Protein AF-A0A0D7E753-F1 (afdb_monomer_lite)

Foldseek 3Di:
DVCQQVQFKKFQWPQRWIWHWDQAPNDIFIWIDNDDPVC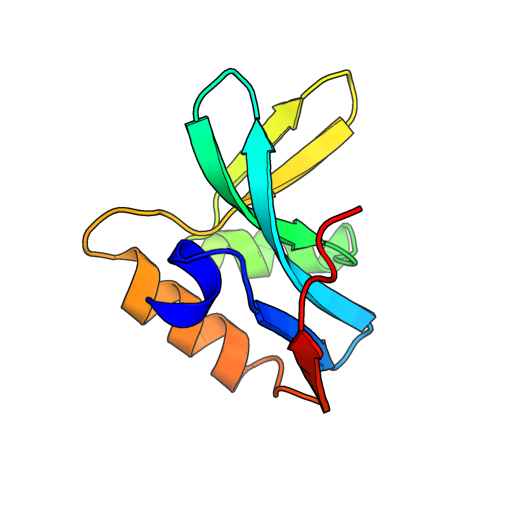VVVLVVLPWDWDQGPNDITITADPPPCRVVSVVVVCVVIPTPDMHTPDDD

Radius of gyration: 12.26 Å; chains: 1; bounding box: 26×28×29 Å

Structure (mmCIF, N/CA/C/O backbone):
data_AF-A0A0D7E753-F1
#
_entry.id   AF-A0A0D7E753-F1
#
loop_
_atom_site.group_PDB
_atom_site.id
_atom_site.type_symbol
_atom_site.label_atom_id
_atom_site.label_alt_id
_atom_site.label_comp_id
_atom_site.label_asym_id
_atom_site.label_entity_id
_atom_site.label_seq_id
_atom_site.pdbx_PDB_ins_code
_atom_site.Cartn_x
_atom_site.Cartn_y
_atom_site.Cartn_z
_atom_site.occupancy
_atom_site.B_iso_or_equiv
_atom_site.auth_seq_id
_atom_site.auth_comp_id
_atom_site.auth_asym_id
_atom_site.auth_atom_id
_atom_site.pdbx_PDB_model_num
ATOM 1 N N . PHE A 1 1 ? -4.711 -10.928 -4.837 1.00 82.19 1 PHE A N 1
ATOM 2 C CA . PHE A 1 1 ? -3.642 -10.311 -5.657 1.00 82.19 1 PHE A CA 1
ATOM 3 C C . PHE A 1 1 ? -4.139 -9.901 -7.046 1.00 82.19 1 PHE A C 1
ATOM 5 O O . PHE A 1 1 ? -4.118 -8.715 -7.340 1.00 82.19 1 PHE A O 1
ATOM 12 N N . MET A 1 2 ? -4.655 -10.826 -7.873 1.00 86.44 2 MET A N 1
ATOM 13 C CA . MET A 1 2 ? -5.127 -10.501 -9.235 1.00 86.44 2 MET A CA 1
ATOM 14 C C . MET A 1 2 ? -6.202 -9.406 -9.285 1.00 86.44 2 MET A C 1
ATOM 16 O O . MET A 1 2 ? -6.085 -8.506 -10.101 1.00 86.44 2 MET A O 1
ATOM 20 N N . ALA A 1 3 ? -7.177 -9.414 -8.371 1.00 86.19 3 ALA A N 1
ATOM 21 C CA . ALA A 1 3 ? -8.210 -8.372 -8.298 1.00 86.19 3 ALA A CA 1
ATOM 22 C C . ALA A 1 3 ? -7.633 -6.952 -8.089 1.00 86.19 3 ALA A C 1
ATOM 24 O O . ALA A 1 3 ? -8.055 -5.996 -8.736 1.00 86.19 3 ALA A O 1
ATOM 25 N N . LEU A 1 4 ? -6.593 -6.823 -7.251 1.00 86.50 4 LEU A N 1
ATOM 26 C CA . LEU A 1 4 ? -5.851 -5.567 -7.104 1.00 86.50 4 LEU A CA 1
ATOM 27 C C . LEU A 1 4 ? -5.105 -5.222 -8.397 1.00 86.50 4 LEU A C 1
ATOM 29 O O . LEU A 1 4 ? -5.181 -4.088 -8.849 1.00 86.50 4 LEU A O 1
ATOM 33 N N . MET A 1 5 ? -4.426 -6.180 -9.035 1.00 88.88 5 MET A N 1
ATOM 34 C CA . MET A 1 5 ? -3.719 -5.937 -10.303 1.00 88.88 5 MET A CA 1
ATOM 35 C C . MET A 1 5 ? -4.652 -5.576 -11.468 1.00 88.88 5 MET A C 1
ATOM 37 O O . MET A 1 5 ? -4.274 -4.759 -12.307 1.00 88.88 5 MET A O 1
ATOM 41 N N . ASP A 1 6 ? -5.881 -6.092 -11.501 1.00 88.00 6 ASP A N 1
ATOM 42 C CA . ASP A 1 6 ? -6.911 -5.708 -12.479 1.00 88.00 6 ASP A CA 1
ATOM 43 C C . ASP A 1 6 ? -7.398 -4.263 -12.259 1.00 88.00 6 ASP A C 1
ATOM 45 O O . ASP A 1 6 ? -7.917 -3.610 -13.163 1.00 88.00 6 ASP A O 1
ATOM 49 N N . GLY A 1 7 ? -7.107 -3.693 -11.084 1.00 84.06 7 GLY A N 1
ATOM 50 C CA . GLY A 1 7 ? -7.288 -2.276 -10.778 1.00 84.06 7 GLY A CA 1
ATOM 51 C C . GLY A 1 7 ? -8.731 -1.863 -10.529 1.00 84.06 7 GLY A C 1
ATOM 52 O O . GLY A 1 7 ? -8.970 -0.675 -10.330 1.00 84.06 7 GLY A O 1
ATOM 53 N N . LYS A 1 8 ? -9.657 -2.826 -10.509 1.00 87.06 8 LYS A N 1
ATOM 54 C CA . LYS A 1 8 ? -11.077 -2.634 -10.195 1.00 87.06 8 LYS A CA 1
ATOM 55 C C . LYS A 1 8 ? -11.374 -2.722 -8.704 1.00 87.06 8 LYS A C 1
ATOM 57 O O . LYS A 1 8 ? -12.455 -2.337 -8.288 1.00 87.06 8 LYS A O 1
ATOM 62 N N . THR A 1 9 ? -10.431 -3.208 -7.900 1.00 91.06 9 THR A N 1
ATOM 63 C CA . THR A 1 9 ? -10.624 -3.410 -6.462 1.00 91.06 9 THR A CA 1
ATOM 64 C C . THR A 1 9 ? -9.766 -2.454 -5.647 1.00 91.06 9 THR A C 1
ATOM 66 O O . THR A 1 9 ? -8.579 -2.263 -5.930 1.00 91.06 9 THR A O 1
ATOM 69 N N . ILE A 1 10 ? -10.373 -1.903 -4.603 1.00 94.88 10 ILE A N 1
ATOM 70 C CA . ILE A 1 10 ? -9.716 -1.194 -3.508 1.00 94.88 10 ILE A CA 1
ATOM 71 C C . ILE A 1 10 ? -9.968 -2.006 -2.236 1.00 94.88 10 ILE A C 1
ATOM 73 O O . ILE A 1 10 ? -11.077 -2.492 -2.025 1.00 94.88 10 ILE A O 1
ATOM 77 N N . LEU A 1 11 ? -8.940 -2.186 -1.411 1.00 96.88 11 LEU A N 1
ATOM 78 C CA . LEU A 1 11 ? -9.086 -2.804 -0.095 1.00 96.88 11 LEU A CA 1
ATOM 79 C C . LEU A 1 11 ? -8.802 -1.753 0.965 1.00 96.88 11 LEU A C 1
ATOM 81 O O . LEU A 1 11 ? -7.686 -1.235 1.011 1.00 96.88 11 LEU A O 1
ATOM 85 N N . ASP A 1 12 ? -9.785 -1.484 1.810 1.00 97.75 12 ASP A N 1
ATOM 86 C CA . ASP A 1 12 ? -9.576 -0.750 3.050 1.00 97.75 12 ASP A CA 1
ATOM 87 C C . ASP A 1 12 ? -9.248 -1.771 4.140 1.00 97.75 12 ASP A C 1
ATOM 89 O O . ASP A 1 12 ? -9.929 -2.793 4.281 1.00 97.75 12 ASP A O 1
ATOM 93 N N . LEU A 1 13 ? -8.164 -1.526 4.863 1.00 98.00 13 LEU A N 1
ATOM 94 C CA . LEU A 1 13 ? -7.669 -2.375 5.937 1.00 98.00 13 LEU A CA 1
ATOM 95 C C . LEU A 1 13 ? -7.741 -1.616 7.263 1.00 98.00 13 LEU A C 1
ATOM 97 O O . LEU A 1 13 ? -7.778 -0.384 7.294 1.00 98.00 13 LEU A O 1
ATOM 101 N N . THR A 1 14 ? -7.651 -2.363 8.360 1.00 97.69 14 THR A N 1
ATOM 102 C CA . THR A 1 14 ? -7.529 -1.795 9.708 1.00 97.69 14 THR A CA 1
ATOM 103 C C . THR A 1 14 ? -6.401 -0.769 9.805 1.00 97.69 14 THR A C 1
ATOM 105 O O . THR A 1 14 ? -5.416 -0.838 9.066 1.00 97.69 14 THR A O 1
ATOM 108 N N . GLU A 1 15 ? -6.499 0.127 10.787 1.00 96.06 15 GLU A N 1
ATOM 109 C CA . GLU A 1 15 ? -5.546 1.229 11.007 1.00 96.06 15 GLU A CA 1
ATOM 110 C C . GLU A 1 15 ? -5.553 2.278 9.872 1.00 96.06 15 GLU A C 1
ATOM 112 O O . GLU A 1 15 ? -4.605 3.046 9.725 1.00 96.06 15 GLU A O 1
ATOM 117 N N . GLY A 1 16 ? -6.637 2.340 9.084 1.00 96.31 16 GLY A N 1
ATOM 118 C CA . GLY A 1 16 ? -6.821 3.335 8.020 1.00 96.31 16 GLY A CA 1
ATOM 119 C C . GLY A 1 16 ? -5.921 3.114 6.801 1.00 96.31 16 GLY A C 1
ATOM 120 O O . GLY A 1 16 ? -5.695 4.039 6.015 1.00 96.31 16 GLY A O 1
ATOM 121 N N . LEU A 1 17 ? -5.378 1.905 6.651 1.00 98.00 17 LEU A N 1
ATOM 122 C CA . LEU A 1 17 ? -4.551 1.532 5.513 1.00 98.00 17 LEU A CA 1
ATOM 123 C C . LEU A 1 17 ? -5.426 1.234 4.293 1.00 98.00 17 LEU A C 1
ATOM 125 O O . LEU A 1 17 ? -6.518 0.688 4.410 1.00 98.00 17 LEU A O 1
ATOM 129 N N . GLN A 1 18 ? -4.920 1.530 3.098 1.00 98.06 18 GLN A N 1
ATOM 130 C CA . GLN A 1 18 ? -5.621 1.214 1.854 1.00 98.06 18 GLN A CA 1
ATOM 131 C C . GLN A 1 18 ? -4.668 0.635 0.815 1.00 98.06 18 GLN A C 1
ATOM 133 O O . GLN A 1 18 ? -3.587 1.179 0.582 1.00 98.06 18 GLN A O 1
ATOM 138 N N . LEU A 1 19 ? -5.095 -0.441 0.155 1.00 97.81 19 LEU A N 1
ATOM 139 C CA . LEU A 1 19 ? -4.426 -1.031 -1.000 1.00 97.81 19 LEU A CA 1
ATOM 140 C C . LEU A 1 19 ? -5.213 -0.755 -2.275 1.00 97.81 19 LEU A C 1
ATOM 142 O O . LEU A 1 19 ? -6.407 -1.044 -2.365 1.00 97.81 19 LEU A O 1
ATOM 146 N N . ARG A 1 20 ? -4.522 -0.263 -3.304 1.00 96.69 20 ARG A N 1
ATOM 147 C CA . ARG A 1 20 ? -5.117 -0.031 -4.627 1.00 96.69 20 ARG A CA 1
ATOM 148 C C . ARG A 1 20 ? -4.086 -0.113 -5.743 1.00 96.69 20 ARG A C 1
ATOM 150 O O . ARG A 1 20 ? -2.892 0.101 -5.520 1.00 96.69 20 ARG A O 1
ATOM 157 N N . ARG A 1 21 ? -4.546 -0.325 -6.979 1.00 96.31 21 ARG A N 1
ATOM 158 C CA . ARG A 1 21 ? -3.682 -0.155 -8.154 1.00 96.31 21 ARG A CA 1
ATOM 159 C C . ARG A 1 21 ? -3.511 1.309 -8.512 1.00 96.31 21 ARG A C 1
ATOM 161 O O . ARG A 1 21 ? -4.484 2.035 -8.727 1.00 96.31 21 ARG A O 1
ATOM 168 N N . VAL A 1 22 ? -2.270 1.712 -8.713 1.00 94.94 22 VAL A N 1
ATOM 169 C CA . VAL A 1 22 ? -1.905 3.026 -9.233 1.00 94.94 22 VAL A CA 1
ATOM 170 C C . VAL A 1 22 ? -1.026 2.891 -10.461 1.00 94.94 22 VAL A C 1
ATOM 172 O O . VAL A 1 22 ? -0.286 1.920 -10.608 1.00 94.94 22 VAL A O 1
ATOM 175 N N . ARG A 1 23 ? -1.099 3.886 -11.345 1.00 93.94 23 ARG A N 1
ATOM 176 C CA . ARG A 1 23 ? -0.131 4.047 -12.424 1.00 93.94 23 ARG A CA 1
ATOM 177 C C . ARG A 1 23 ? 0.851 5.135 -12.030 1.00 93.94 23 ARG A C 1
ATOM 179 O O . ARG A 1 23 ? 0.437 6.254 -11.739 1.00 93.94 23 ARG A O 1
ATOM 186 N N . VAL A 1 24 ? 2.134 4.803 -11.986 1.00 91.19 24 VAL A N 1
ATOM 187 C CA . VAL A 1 24 ? 3.191 5.729 -11.577 1.00 91.19 24 VAL A CA 1
ATOM 188 C C . VAL A 1 24 ? 4.398 5.516 -12.470 1.00 91.19 24 VAL A C 1
ATOM 190 O O . VAL A 1 24 ? 4.777 4.373 -12.709 1.00 91.19 24 VAL A O 1
ATOM 193 N N . MET A 1 25 ? 4.959 6.605 -13.003 1.00 89.25 25 MET A N 1
ATOM 194 C CA . MET A 1 25 ? 6.072 6.557 -13.963 1.00 89.25 25 MET A CA 1
ATOM 195 C C . MET A 1 25 ? 5.833 5.542 -15.098 1.00 89.25 25 MET A C 1
ATOM 197 O O . MET A 1 25 ? 6.695 4.744 -15.441 1.00 89.25 25 MET A O 1
ATOM 201 N N . GLY A 1 26 ? 4.614 5.521 -15.646 1.00 89.25 26 GLY A N 1
ATOM 202 C CA . GLY A 1 26 ? 4.236 4.630 -16.748 1.00 89.25 26 GLY A CA 1
ATOM 203 C C . GLY A 1 26 ? 3.888 3.187 -16.358 1.00 89.25 26 GLY A C 1
ATOM 204 O O . GLY A 1 26 ? 3.227 2.524 -17.159 1.00 89.25 26 GLY A O 1
ATOM 205 N N . ALA A 1 27 ? 4.205 2.731 -15.141 1.00 91.19 27 ALA A N 1
ATOM 206 C CA . ALA A 1 27 ? 4.003 1.353 -14.683 1.00 91.19 27 ALA A CA 1
ATOM 207 C C . ALA A 1 27 ? 2.784 1.190 -13.753 1.00 91.19 27 ALA A C 1
ATOM 209 O O . ALA A 1 27 ? 2.488 2.070 -12.942 1.00 91.19 27 ALA A O 1
ATOM 210 N N . ASN A 1 28 ? 2.087 0.050 -13.847 1.00 93.81 28 ASN A N 1
ATOM 211 C CA . ASN A 1 28 ? 1.047 -0.337 -12.887 1.00 93.81 28 ASN A CA 1
ATOM 212 C C . ASN A 1 28 ? 1.693 -0.921 -11.627 1.00 93.81 28 ASN A C 1
ATOM 214 O O . ASN A 1 28 ? 2.533 -1.812 -11.715 1.00 93.81 28 ASN A O 1
ATOM 218 N N . ARG A 1 29 ? 1.279 -0.431 -10.461 1.00 95.75 29 ARG A N 1
ATOM 219 C CA . ARG A 1 29 ? 1.782 -0.848 -9.150 1.00 95.75 29 ARG A CA 1
ATOM 220 C C . ARG A 1 29 ? 0.632 -1.011 -8.169 1.00 95.75 29 ARG A C 1
ATOM 222 O O . ARG A 1 29 ? -0.400 -0.362 -8.328 1.00 95.75 29 ARG A O 1
ATOM 229 N N . ILE A 1 30 ? 0.824 -1.830 -7.141 1.00 97.19 30 ILE A N 1
ATOM 230 C CA . ILE A 1 30 ? -0.073 -1.890 -5.983 1.00 97.19 30 ILE A CA 1
ATOM 231 C C . ILE A 1 30 ? 0.525 -0.984 -4.910 1.00 97.19 30 ILE A C 1
ATOM 233 O O . ILE A 1 30 ? 1.613 -1.258 -4.409 1.00 97.19 30 ILE A O 1
ATOM 237 N N . GLU A 1 31 ? -0.162 0.107 -4.593 1.00 97.94 31 GLU A N 1
ATOM 238 C CA . GLU A 1 31 ? 0.243 1.046 -3.548 1.00 97.94 31 GLU A CA 1
ATOM 239 C C . GLU A 1 31 ? -0.468 0.724 -2.238 1.00 97.94 31 GLU A C 1
ATOM 241 O O . GLU A 1 31 ? -1.672 0.464 -2.244 1.00 97.94 31 GLU A O 1
ATOM 246 N N . LEU A 1 32 ? 0.285 0.800 -1.139 1.00 98.38 32 LEU A N 1
ATOM 247 C CA . LEU A 1 32 ? -0.239 0.876 0.218 1.00 98.38 32 LEU A CA 1
ATOM 248 C C . LEU A 1 32 ? -0.185 2.339 0.680 1.00 98.38 32 LEU A C 1
ATOM 250 O O . LEU A 1 32 ? 0.892 2.932 0.772 1.00 98.38 32 LEU A O 1
ATOM 254 N N . SER A 1 33 ? -1.342 2.921 0.977 1.00 97.75 33 SER A N 1
ATOM 255 C CA . SER A 1 33 ? -1.485 4.277 1.522 1.00 97.75 33 SER A CA 1
ATOM 256 C C . SER A 1 33 ? -2.038 4.261 2.946 1.00 97.75 33 SER A C 1
ATOM 258 O O . SER A 1 33 ? -2.542 3.239 3.398 1.00 97.75 33 SER A O 1
ATOM 260 N N . GLY A 1 34 ? -1.939 5.394 3.648 1.00 97.00 34 GLY A N 1
ATOM 261 C CA . GLY A 1 34 ? -2.434 5.549 5.025 1.00 97.00 34 GLY A CA 1
ATOM 262 C C . GLY A 1 34 ? -1.437 5.136 6.113 1.00 97.00 34 GLY A C 1
ATOM 263 O O . GLY A 1 34 ? -1.715 5.321 7.290 1.00 97.00 34 GLY A O 1
ATOM 264 N N . PHE A 1 35 ? -0.263 4.614 5.742 1.00 97.31 35 PHE A N 1
ATOM 265 C CA . PHE A 1 35 ? 0.752 4.209 6.715 1.00 97.31 35 PHE A CA 1
ATOM 266 C C . PHE A 1 35 ? 1.384 5.416 7.419 1.00 97.31 35 PHE A C 1
ATOM 268 O O . PHE A 1 35 ? 1.581 6.478 6.823 1.00 97.31 35 PHE A O 1
ATOM 275 N N . THR A 1 36 ? 1.756 5.224 8.682 1.00 95.75 36 THR A N 1
ATOM 276 C CA . THR A 1 36 ? 2.524 6.200 9.463 1.00 95.75 36 THR A CA 1
ATOM 277 C C . THR A 1 36 ? 4.021 5.912 9.374 1.00 95.75 36 THR A C 1
ATOM 279 O O . THR A 1 36 ? 4.441 4.804 9.025 1.00 95.75 36 THR A O 1
ATOM 282 N N . ASP A 1 37 ? 4.858 6.883 9.742 1.00 92.69 37 ASP A N 1
ATOM 283 C CA . ASP A 1 37 ? 6.313 6.688 9.750 1.00 92.69 37 ASP A CA 1
ATOM 284 C C . ASP A 1 37 ? 6.752 5.540 10.668 1.00 92.69 37 ASP A C 1
ATOM 286 O O . ASP A 1 37 ? 7.649 4.781 10.305 1.00 92.69 37 ASP A O 1
ATOM 290 N N . ALA A 1 38 ? 6.051 5.326 11.786 1.00 93.38 38 ALA A N 1
ATOM 291 C CA . ALA A 1 38 ? 6.307 4.215 12.701 1.00 93.38 38 ALA A CA 1
ATOM 292 C C . ALA A 1 38 ? 6.022 2.830 12.082 1.00 93.38 38 ALA A C 1
ATOM 294 O O . ALA A 1 38 ? 6.609 1.831 12.494 1.00 93.38 38 ALA A O 1
ATOM 295 N N . MET A 1 39 ? 5.138 2.744 11.081 1.00 96.19 39 MET A N 1
ATOM 296 C CA . MET A 1 39 ? 4.839 1.487 10.381 1.00 96.19 39 MET A CA 1
ATOM 297 C C . MET A 1 39 ? 5.868 1.158 9.299 1.00 96.19 39 MET A C 1
ATOM 299 O O . MET A 1 39 ? 5.979 0.000 8.892 1.00 96.19 39 MET A O 1
ATOM 303 N N . ARG A 1 40 ? 6.618 2.160 8.823 1.00 94.81 40 ARG A N 1
ATOM 304 C CA . ARG A 1 40 ? 7.473 2.058 7.634 1.00 94.81 40 ARG A CA 1
ATOM 305 C C . ARG A 1 40 ? 8.466 0.904 7.730 1.00 94.81 40 ARG A C 1
ATOM 307 O O . ARG A 1 40 ? 8.563 0.113 6.795 1.00 94.81 40 ARG A O 1
ATOM 314 N N . ASP A 1 41 ? 9.170 0.783 8.850 1.00 95.19 41 ASP A N 1
ATOM 315 C CA . ASP A 1 41 ? 10.205 -0.243 9.014 1.00 95.19 41 ASP A CA 1
ATOM 316 C C . ASP A 1 41 ? 9.612 -1.651 9.103 1.00 95.19 41 ASP A C 1
ATOM 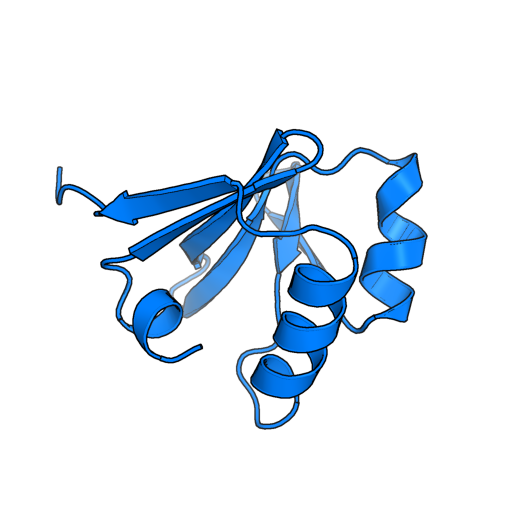318 O O . ASP A 1 41 ? 10.150 -2.588 8.514 1.00 95.19 41 ASP A O 1
ATOM 322 N N . ARG A 1 42 ? 8.440 -1.801 9.733 1.00 95.56 42 ARG A N 1
ATOM 323 C CA . ARG A 1 42 ? 7.707 -3.076 9.750 1.00 95.56 42 ARG A CA 1
ATOM 324 C C . ARG A 1 42 ? 7.237 -3.474 8.353 1.00 95.56 42 ARG A C 1
ATOM 326 O O . ARG A 1 42 ? 7.397 -4.625 7.958 1.00 95.56 42 ARG A O 1
ATOM 333 N N . LEU A 1 43 ? 6.680 -2.533 7.593 1.00 97.56 43 LEU A N 1
ATOM 334 C CA . LEU A 1 43 ? 6.210 -2.790 6.232 1.00 97.56 43 LEU A CA 1
ATOM 335 C C . LEU A 1 43 ? 7.373 -3.179 5.307 1.00 97.56 43 LEU A C 1
ATOM 337 O O . LEU A 1 43 ? 7.247 -4.124 4.526 1.00 97.56 43 LEU A O 1
ATOM 341 N N . ARG A 1 44 ? 8.542 -2.540 5.457 1.00 97.19 44 ARG A N 1
ATOM 342 C CA . ARG A 1 44 ? 9.772 -2.991 4.786 1.00 97.19 44 ARG A CA 1
ATOM 343 C C . ARG A 1 44 ? 10.179 -4.399 5.193 1.00 97.19 44 ARG A C 1
ATOM 345 O O . ARG A 1 44 ? 10.533 -5.187 4.326 1.00 97.19 44 ARG A O 1
ATOM 352 N N . ALA A 1 45 ? 10.117 -4.725 6.483 1.00 97.00 45 ALA A N 1
ATOM 353 C CA . ALA A 1 45 ? 10.467 -6.055 6.979 1.00 97.00 45 ALA A CA 1
ATOM 354 C C . ALA A 1 45 ? 9.548 -7.155 6.415 1.00 97.00 45 ALA A C 1
ATOM 356 O O . ALA A 1 45 ? 9.979 -8.295 6.248 1.00 97.00 45 ALA A O 1
ATOM 357 N N . TYR A 1 46 ? 8.301 -6.826 6.058 1.00 97.50 46 TYR A N 1
ATOM 358 C CA . TYR A 1 46 ? 7.431 -7.744 5.316 1.00 97.50 46 TYR A CA 1
ATOM 359 C C . TYR A 1 46 ? 7.843 -7.933 3.857 1.00 97.50 46 TYR A C 1
ATOM 361 O O . TYR A 1 46 ? 7.529 -8.980 3.291 1.00 97.50 46 TYR A O 1
ATOM 369 N N . GLY A 1 47 ? 8.565 -6.970 3.283 1.00 97.69 47 GLY A N 1
ATOM 370 C CA . GLY A 1 47 ? 9.050 -6.979 1.906 1.00 97.69 47 GLY A CA 1
ATOM 371 C C . GLY A 1 47 ? 8.432 -5.896 1.018 1.00 97.69 47 GLY A C 1
ATOM 372 O O . GLY A 1 47 ? 8.602 -5.940 -0.198 1.00 97.69 47 GLY A O 1
ATOM 373 N N . LEU A 1 48 ? 7.710 -4.922 1.589 1.00 98.25 48 LEU A N 1
ATOM 374 C CA . LEU A 1 48 ? 7.282 -3.746 0.834 1.00 98.25 48 LEU A CA 1
ATOM 375 C C . LEU A 1 48 ? 8.488 -2.851 0.568 1.00 98.25 48 LEU A C 1
ATOM 377 O O . LEU A 1 48 ? 9.400 -2.730 1.387 1.00 9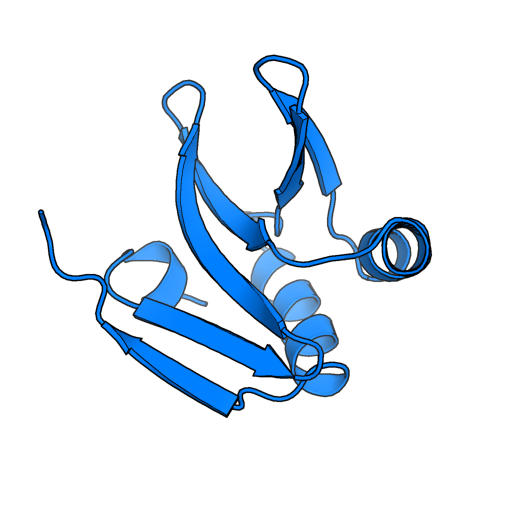8.25 48 LEU A O 1
ATOM 381 N N . PHE A 1 49 ? 8.460 -2.160 -0.561 1.00 97.50 49 PHE A N 1
ATOM 382 C CA . PHE A 1 49 ? 9.471 -1.169 -0.892 1.00 97.50 49 PHE A CA 1
ATOM 383 C C . PHE A 1 49 ? 8.837 0.210 -0.981 1.00 97.50 49 PHE A C 1
ATOM 385 O O . PHE A 1 49 ? 7.622 0.360 -1.119 1.00 97.50 49 PHE A O 1
ATOM 392 N N . HIS A 1 50 ? 9.675 1.234 -0.885 1.00 95.88 50 HIS A N 1
ATOM 393 C CA . HIS A 1 50 ? 9.234 2.606 -1.042 1.00 95.88 50 HIS A CA 1
ATOM 394 C C . HIS A 1 50 ? 10.023 3.312 -2.136 1.00 95.88 50 HIS A C 1
ATOM 396 O O . HIS A 1 50 ? 11.182 2.982 -2.394 1.00 95.88 50 HIS A O 1
ATOM 402 N N . GLU A 1 51 ? 9.424 4.340 -2.709 1.00 95.50 51 GLU A N 1
ATOM 403 C CA . GLU A 1 51 ? 10.101 5.292 -3.580 1.00 95.50 51 GLU A CA 1
ATOM 404 C C . GLU A 1 51 ? 9.666 6.707 -3.211 1.00 95.50 51 GLU A C 1
ATOM 406 O O . GLU A 1 51 ? 8.560 6.920 -2.706 1.00 95.50 51 GLU A O 1
ATOM 411 N N . ILE A 1 52 ? 10.528 7.685 -3.476 1.00 95.25 52 ILE A N 1
ATOM 412 C CA . ILE A 1 52 ? 10.159 9.099 -3.405 1.00 95.25 52 ILE A CA 1
ATOM 413 C C . ILE A 1 52 ? 9.723 9.518 -4.806 1.00 95.25 52 ILE A C 1
ATOM 415 O O . ILE A 1 52 ? 10.513 9.484 -5.745 1.00 95.25 52 ILE A O 1
ATOM 419 N N . ILE A 1 53 ? 8.456 9.895 -4.951 1.00 92.69 53 ILE A N 1
ATOM 420 C CA . ILE A 1 53 ? 7.837 10.231 -6.234 1.00 92.69 53 ILE A CA 1
ATOM 421 C C . ILE A 1 53 ? 7.130 11.565 -6.079 1.00 92.69 53 ILE A C 1
ATOM 423 O O . ILE A 1 53 ? 6.218 11.684 -5.262 1.00 92.69 53 ILE A O 1
ATOM 427 N N . SER A 1 54 ? 7.547 12.559 -6.869 1.00 91.56 54 SER A N 1
ATOM 428 C CA . SER A 1 54 ? 7.089 13.946 -6.725 1.00 91.56 54 SER A CA 1
ATOM 429 C C . SER A 1 54 ? 7.138 14.381 -5.254 1.00 91.56 54 SER A C 1
ATOM 431 O O . SER A 1 54 ? 6.126 14.735 -4.653 1.00 91.56 54 SER A O 1
ATOM 433 N N . TRP A 1 55 ? 8.331 14.271 -4.650 1.00 94.44 55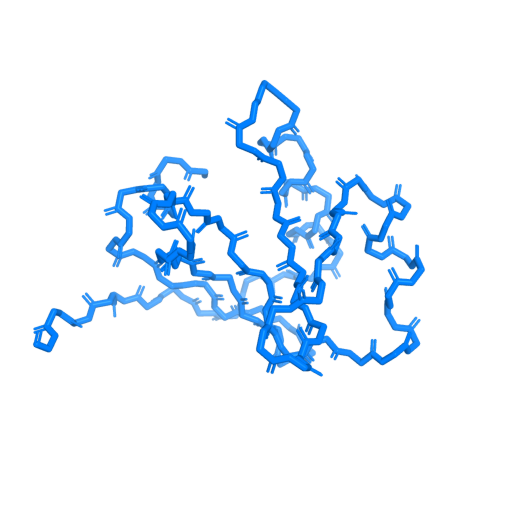 TRP A N 1
ATOM 434 C CA . TRP A 1 55 ? 8.627 14.710 -3.273 1.00 94.44 55 TRP A CA 1
ATOM 435 C C . TRP A 1 55 ? 7.912 13.931 -2.158 1.00 94.44 55 TRP A C 1
ATOM 437 O O . TRP A 1 55 ? 8.175 14.159 -0.981 1.00 94.44 55 TRP A O 1
ATOM 447 N N . LYS A 1 56 ? 7.037 12.983 -2.503 1.00 93.12 56 LYS A N 1
ATOM 448 C CA . LYS A 1 56 ? 6.273 12.180 -1.551 1.00 93.12 56 LYS A CA 1
ATOM 449 C C . LYS A 1 56 ? 6.815 10.760 -1.487 1.00 93.12 56 LYS A C 1
ATOM 451 O O . LYS A 1 56 ? 6.994 10.112 -2.516 1.00 93.12 56 LYS A O 1
ATOM 456 N N . LEU A 1 57 ? 7.016 10.250 -0.275 1.00 95.50 57 LEU A N 1
ATOM 457 C CA . LEU A 1 57 ? 7.327 8.842 -0.057 1.00 95.50 57 LEU A CA 1
ATOM 458 C C . LEU A 1 57 ? 6.072 7.995 -0.282 1.00 95.50 57 LEU A C 1
ATOM 460 O O . LEU A 1 57 ? 5.025 8.239 0.317 1.00 95.50 57 LEU A O 1
ATOM 464 N N . ARG A 1 58 ? 6.182 7.009 -1.166 1.00 97.25 58 ARG A N 1
ATOM 465 C CA . ARG A 1 58 ? 5.098 6.100 -1.545 1.00 97.25 58 ARG A CA 1
ATOM 466 C C . ARG A 1 58 ? 5.549 4.669 -1.336 1.00 97.25 58 ARG A C 1
ATOM 468 O O . ARG A 1 58 ? 6.706 4.353 -1.602 1.00 97.25 58 ARG A O 1
ATOM 475 N N . MET A 1 59 ? 4.646 3.827 -0.851 1.00 98.12 59 MET A N 1
ATOM 476 C CA . MET A 1 59 ? 4.941 2.447 -0.483 1.00 98.12 59 MET A CA 1
ATOM 477 C C . MET A 1 59 ? 4.188 1.481 -1.390 1.00 98.12 59 MET A C 1
ATOM 479 O O . MET A 1 59 ? 3.012 1.683 -1.692 1.00 98.12 59 MET A O 1
ATOM 483 N N . PHE A 1 60 ? 4.877 0.439 -1.839 1.00 98.19 60 PHE A N 1
ATOM 484 C CA . PHE A 1 60 ? 4.385 -0.468 -2.861 1.00 98.19 60 PHE A CA 1
ATOM 485 C C . PHE A 1 60 ? 4.624 -1.925 -2.482 1.00 98.19 60 PHE A C 1
ATOM 487 O O . PHE A 1 60 ? 5.621 -2.276 -1.846 1.00 98.19 60 PHE A O 1
ATOM 494 N N . VAL A 1 61 ? 3.707 -2.779 -2.931 1.00 98.00 61 VAL A N 1
ATOM 495 C CA . VAL A 1 61 ? 3.888 -4.232 -2.922 1.00 98.00 61 VAL A CA 1
ATOM 496 C C . VAL A 1 61 ? 4.650 -4.629 -4.196 1.00 98.00 61 VAL A C 1
ATOM 498 O O . VAL A 1 61 ? 4.285 -4.150 -5.278 1.00 98.00 61 VAL A O 1
ATOM 501 N N . PRO A 1 62 ? 5.686 -5.490 -4.115 1.00 96.81 62 PRO A N 1
ATOM 502 C CA . PRO A 1 62 ? 6.314 -6.084 -5.294 1.00 96.81 62 PRO A CA 1
ATOM 503 C C . PRO A 1 62 ? 5.286 -6.747 -6.214 1.00 96.81 62 PRO A C 1
ATOM 505 O O . PRO A 1 62 ? 4.301 -7.325 -5.759 1.00 96.81 62 PRO A O 1
ATOM 508 N N . THR A 1 63 ? 5.507 -6.644 -7.524 1.00 94.06 63 THR A N 1
ATOM 509 C CA . THR A 1 63 ? 4.614 -7.229 -8.544 1.00 94.06 63 THR A CA 1
ATOM 510 C C . THR A 1 63 ? 5.179 -8.500 -9.177 1.00 94.06 63 THR A C 1
ATOM 512 O O . THR A 1 63 ? 4.556 -9.072 -10.067 1.00 94.06 63 THR A O 1
ATOM 515 N N . ASP A 1 64 ? 6.337 -8.951 -8.696 1.00 93.75 64 ASP A N 1
ATOM 516 C CA . ASP A 1 64 ? 6.945 -10.230 -9.049 1.00 93.75 64 ASP A CA 1
ATOM 517 C C . ASP A 1 64 ? 6.312 -11.401 -8.266 1.00 93.75 64 ASP A C 1
ATOM 519 O O . ASP A 1 64 ? 5.288 -11.266 -7.587 1.00 93.75 64 ASP A O 1
ATOM 523 N N . THR A 1 65 ? 6.936 -12.577 -8.350 1.00 93.94 65 THR A N 1
ATOM 524 C CA . THR A 1 65 ? 6.464 -13.821 -7.728 1.00 93.94 65 THR A CA 1
ATOM 525 C C . THR A 1 65 ? 6.367 -13.757 -6.200 1.00 93.94 65 THR A C 1
ATOM 527 O O . THR A 1 65 ? 5.670 -14.576 -5.605 1.00 93.94 65 THR A O 1
ATOM 530 N N . THR A 1 66 ? 7.027 -12.799 -5.546 1.00 96.19 66 THR A N 1
ATOM 531 C CA . THR A 1 66 ? 6.984 -12.619 -4.085 1.00 96.19 66 THR A CA 1
ATOM 532 C C . THR A 1 66 ? 5.779 -11.795 -3.623 1.00 96.19 66 THR A C 1
ATOM 534 O O . THR A 1 66 ? 5.356 -11.905 -2.467 1.00 96.19 66 THR A O 1
ATOM 537 N N . GLY A 1 67 ? 5.175 -11.013 -4.525 1.00 95.94 67 GLY A N 1
ATOM 538 C CA . GLY A 1 67 ? 4.137 -10.033 -4.206 1.00 95.94 67 GLY A CA 1
ATOM 539 C C . GLY A 1 67 ? 2.914 -10.618 -3.506 1.00 95.94 67 GLY A C 1
ATOM 540 O O . GLY A 1 67 ? 2.402 -10.032 -2.553 1.00 95.94 67 GLY A O 1
ATOM 541 N N . ALA A 1 68 ? 2.461 -11.801 -3.929 1.00 96.25 68 ALA A N 1
ATOM 542 C CA . ALA A 1 68 ? 1.307 -12.464 -3.324 1.00 96.25 68 ALA A CA 1
ATOM 543 C C . ALA A 1 68 ? 1.568 -12.878 -1.865 1.00 96.25 68 ALA A C 1
ATOM 545 O O . ALA A 1 68 ? 0.705 -12.677 -1.011 1.00 96.25 68 ALA A O 1
ATOM 546 N N . ALA A 1 69 ? 2.761 -13.401 -1.569 1.00 97.38 69 ALA A N 1
ATOM 547 C CA . ALA A 1 69 ? 3.138 -13.813 -0.219 1.00 97.38 69 ALA A CA 1
ATOM 548 C C . ALA A 1 69 ? 3.339 -12.606 0.710 1.00 97.38 69 ALA A C 1
ATOM 550 O O . ALA A 1 69 ? 2.919 -12.631 1.864 1.00 97.38 69 ALA A O 1
ATOM 551 N N . ILE A 1 70 ? 3.937 -11.523 0.204 1.00 98.00 70 ILE A N 1
ATOM 552 C CA . ILE A 1 70 ? 4.101 -10.274 0.961 1.00 98.00 70 ILE A CA 1
ATOM 553 C C . ILE A 1 70 ? 2.740 -9.646 1.258 1.00 98.00 70 ILE A C 1
ATOM 555 O O . ILE A 1 70 ? 2.480 -9.247 2.391 1.00 98.00 70 ILE A O 1
ATOM 559 N N . LEU A 1 71 ? 1.845 -9.609 0.266 1.00 96.81 71 LEU A N 1
ATOM 560 C CA . LEU A 1 71 ? 0.481 -9.136 0.465 1.00 96.81 71 LEU A CA 1
ATOM 561 C C . LEU A 1 71 ? -0.245 -9.959 1.537 1.00 96.81 71 LEU A C 1
ATOM 563 O O . LEU A 1 71 ? -0.915 -9.375 2.380 1.00 96.81 71 LEU A O 1
ATOM 567 N N . ALA A 1 72 ? -0.087 -11.285 1.551 1.00 96.94 72 ALA A N 1
ATOM 568 C CA . ALA A 1 72 ? -0.694 -12.131 2.578 1.00 96.94 72 ALA A CA 1
ATOM 569 C C . ALA A 1 72 ? -0.242 -11.739 3.998 1.00 96.94 72 ALA A C 1
ATOM 571 O O . ALA A 1 72 ? -1.094 -11.580 4.866 1.00 96.94 72 ALA A O 1
ATOM 572 N N . LYS A 1 73 ? 1.056 -11.472 4.215 1.00 97.62 73 LYS A N 1
ATOM 573 C CA . LYS A 1 73 ? 1.575 -10.990 5.515 1.00 97.62 73 LYS A CA 1
ATOM 574 C C . LYS A 1 73 ? 0.948 -9.662 5.944 1.00 97.62 73 LYS A C 1
ATOM 576 O O . LYS A 1 73 ? 0.650 -9.463 7.118 1.00 97.62 73 LYS A O 1
ATOM 581 N N . VAL A 1 74 ? 0.756 -8.742 4.994 1.00 97.50 74 VAL A N 1
ATOM 582 C CA . VAL A 1 74 ? 0.087 -7.460 5.267 1.00 97.50 74 VAL A CA 1
ATOM 583 C C . VAL A 1 74 ? -1.355 -7.699 5.690 1.00 97.50 74 VAL A C 1
ATOM 585 O O . VAL A 1 74 ? -1.763 -7.154 6.704 1.00 97.50 74 VAL A O 1
ATOM 588 N N . LEU A 1 75 ? -2.104 -8.524 4.954 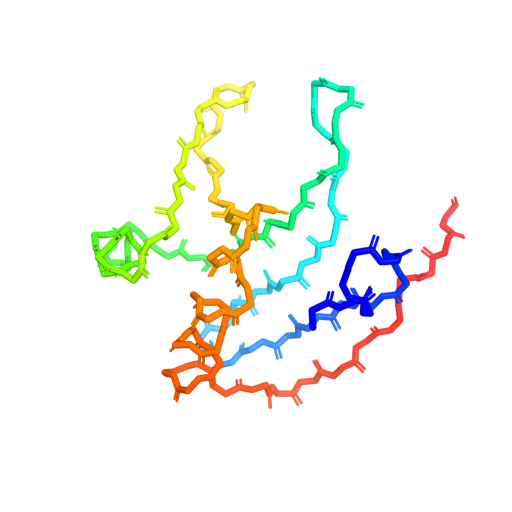1.00 96.88 75 LEU A N 1
ATOM 589 C CA . LEU A 1 75 ? -3.517 -8.796 5.239 1.00 96.88 75 LEU A CA 1
ATOM 590 C C . LEU A 1 75 ? -3.728 -9.606 6.526 1.00 96.88 75 LEU A C 1
ATOM 592 O O . LEU A 1 75 ? -4.759 -9.466 7.172 1.00 96.88 75 LEU A O 1
ATOM 596 N N . GLU A 1 76 ? -2.755 -10.431 6.913 1.00 97.25 76 GLU A N 1
ATOM 597 C CA . GLU A 1 76 ? -2.750 -11.125 8.202 1.00 97.25 76 GLU A CA 1
ATOM 598 C C . GLU A 1 76 ? -2.583 -10.138 9.364 1.00 97.25 76 GLU A C 1
ATOM 600 O O . GLU A 1 76 ? -3.284 -10.233 10.370 1.00 97.25 76 GLU A O 1
ATOM 605 N N . ARG A 1 77 ? -1.679 -9.156 9.228 1.00 97.06 77 ARG A N 1
ATOM 606 C CA . ARG A 1 77 ? -1.444 -8.156 10.279 1.00 97.06 77 ARG A CA 1
ATOM 607 C C . ARG A 1 77 ? -2.494 -7.048 10.310 1.00 97.06 77 ARG A C 1
ATOM 609 O O . ARG A 1 77 ? -2.773 -6.522 11.391 1.00 97.06 77 ARG A O 1
ATOM 616 N N . TYR A 1 78 ? -3.003 -6.680 9.142 1.00 97.00 78 TYR A N 1
ATOM 617 C CA . TYR A 1 78 ? -3.958 -5.605 8.910 1.00 97.00 78 TYR A CA 1
ATOM 618 C C . TYR A 1 78 ? -5.162 -6.176 8.153 1.00 97.00 78 TYR A C 1
ATOM 620 O O . TYR A 1 78 ? -5.185 -6.141 6.917 1.00 97.00 78 TYR A O 1
ATOM 628 N N . PRO A 1 79 ? -6.134 -6.758 8.877 1.00 97.19 79 PRO A N 1
ATOM 629 C CA . PRO A 1 79 ? -7.309 -7.364 8.270 1.00 97.19 79 PRO A CA 1
ATOM 630 C C . PRO A 1 79 ? -8.074 -6.397 7.362 1.00 97.19 79 PRO A C 1
ATOM 632 O O . PRO A 1 79 ? -8.086 -5.185 7.579 1.00 97.19 79 PRO A O 1
ATOM 635 N N . VAL A 1 80 ? -8.734 -6.948 6.344 1.00 97.44 80 VAL A N 1
ATOM 636 C CA . VAL A 1 80 ? -9.597 -6.180 5.438 1.00 97.44 80 VAL A CA 1
ATOM 637 C C . VAL A 1 80 ? -10.858 -5.753 6.187 1.00 97.44 80 VAL A C 1
ATOM 639 O O . VAL A 1 80 ? -11.583 -6.598 6.704 1.00 97.44 80 VAL A O 1
ATOM 642 N N . GLU A 1 81 ? -11.139 -4.454 6.195 1.00 97.56 81 GLU A N 1
ATOM 643 C CA . GLU A 1 81 ? -12.382 -3.887 6.727 1.00 97.56 81 GLU A CA 1
ATOM 644 C C . GLU A 1 81 ? -13.442 -3.752 5.632 1.00 97.56 81 GLU A C 1
ATOM 646 O O . GLU A 1 81 ? -14.625 -4.000 5.867 1.00 97.56 81 GLU A O 1
ATOM 651 N N . ARG A 1 82 ? -13.026 -3.387 4.413 1.00 95.38 82 ARG A N 1
ATOM 652 C CA . ARG A 1 82 ? -13.934 -3.199 3.279 1.00 95.38 82 ARG A CA 1
ATOM 653 C C . ARG A 1 82 ? -13.260 -3.542 1.957 1.00 95.38 82 ARG A C 1
ATOM 655 O O . ARG A 1 82 ? -12.099 -3.221 1.716 1.00 95.38 82 ARG A O 1
ATOM 662 N N . VAL A 1 83 ? -14.037 -4.154 1.069 1.00 94.00 83 VAL A N 1
ATOM 663 C CA . VAL A 1 83 ? -13.693 -4.313 -0.345 1.00 94.00 83 VAL A CA 1
ATOM 664 C C . VAL A 1 83 ? -14.544 -3.329 -1.136 1.00 94.00 83 VAL A C 1
ATOM 666 O O . VAL A 1 83 ? -15.769 -3.421 -1.132 1.00 94.00 83 VAL A O 1
ATOM 669 N N . GLY A 1 84 ? -13.897 -2.354 -1.763 1.00 90.50 84 GLY A N 1
ATOM 670 C CA . GLY A 1 84 ? -14.531 -1.371 -2.632 1.00 90.50 84 GLY A CA 1
ATOM 671 C C . GLY A 1 84 ? -14.235 -1.643 -4.102 1.00 90.50 84 GLY A C 1
ATOM 672 O O . GLY A 1 84 ? -13.214 -2.244 -4.451 1.00 90.50 84 GLY A O 1
ATOM 673 N N . GLU A 1 85 ? -15.107 -1.148 -4.971 1.00 84.25 85 GLU A N 1
ATOM 674 C CA . GLU A 1 85 ? -14.832 -1.068 -6.400 1.00 84.25 85 GLU A CA 1
ATOM 675 C C . GLU A 1 85 ? -14.207 0.288 -6.728 1.00 84.25 85 GLU A C 1
ATOM 677 O O . GLU A 1 85 ? -14.571 1.322 -6.166 1.00 84.25 85 GLU A O 1
ATOM 682 N N . ARG A 1 86 ? -13.232 0.291 -7.635 1.00 70.94 86 ARG A N 1
ATOM 683 C CA . ARG A 1 86 ? -12.724 1.529 -8.211 1.00 70.94 86 ARG A CA 1
ATOM 684 C C . ARG A 1 86 ? -13.708 1.966 -9.289 1.00 70.94 86 ARG A C 1
ATOM 686 O O . ARG A 1 86 ? -13.656 1.435 -10.397 1.00 70.94 86 ARG A O 1
ATOM 693 N N . GLU A 1 87 ? -14.554 2.945 -8.985 1.00 54.06 87 GLU A N 1
ATOM 694 C CA . GLU A 1 87 ? -15.297 3.645 -10.032 1.00 54.06 87 GLU A CA 1
ATOM 695 C C . GLU A 1 87 ? -14.290 4.285 -10.997 1.00 54.06 87 GLU A C 1
ATOM 697 O O . GLU A 1 87 ? -13.355 4.990 -10.596 1.00 54.06 87 GLU A O 1
ATOM 702 N N . ALA A 1 88 ? -14.424 3.949 -12.278 1.00 48.44 88 ALA A N 1
ATOM 703 C CA . ALA A 1 88 ? -13.698 4.623 -13.334 1.00 48.44 88 ALA A CA 1
ATOM 704 C C . ALA A 1 88 ? -14.275 6.040 -13.441 1.00 48.44 88 ALA A C 1
ATOM 706 O O . ALA A 1 88 ? -15.388 6.207 -13.932 1.00 48.44 88 ALA A O 1
ATOM 707 N N . ALA A 1 89 ? -13.544 7.022 -12.909 1.00 45.12 89 ALA A N 1
ATOM 708 C CA . ALA A 1 89 ? -13.779 8.434 -13.194 1.00 45.12 89 ALA A CA 1
ATOM 709 C C . ALA A 1 89 ? -13.466 8.748 -14.662 1.00 45.12 89 ALA A C 1
ATOM 711 O O . ALA A 1 89 ? -12.486 8.156 -15.183 1.00 45.12 89 ALA A O 1
#

Organism: Rhodopseudomonas palustris (NCBI:txid1076)

Secondary structure (DSSP, 8-state):
-HHHHHT-EEEEEGGGEEEEEEEETTEEEEEEES--HHHHHHHHHHT-EEEEETTEEEEEE--STTHHHHHHHHHHHS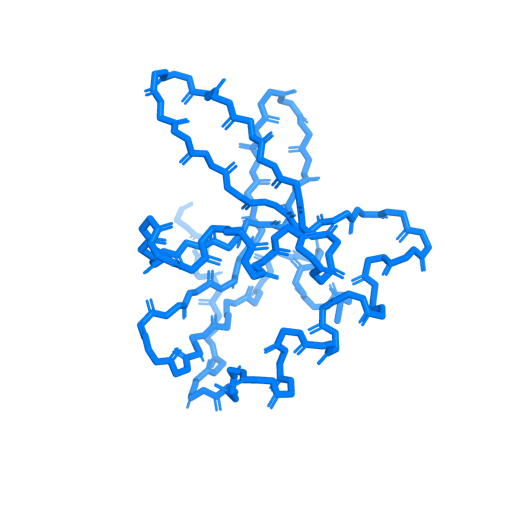-EEEEEE----

pLDDT: mean 92.99, std 9.33, range [45.12, 98.38]

Sequence (89 aa):
FMALMDGKTILDLTEGLQLRRVRVMGANRIELSGFTDAMRDRLRAYGLFHEIISWKLRMFVPTDTTGAAILAKVLERYPVERVGEREAA